Protein 2QVO (pdb70)

Nearest PDB structures (foldseek):
  3ov8-assembly1_A  TM=1.011E+00  e=1.804E-15  Archaeoglobus fulgidus
  3m8f-assembly1_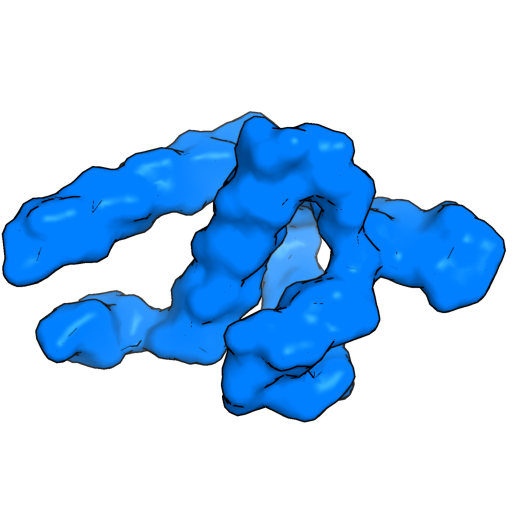A  TM=8.255E-01  e=3.973E-04  Bacillus thuringiensis serovar israelensis
  3s2w-assembly1_A  TM=8.929E-01  e=4.193E-03  Methanosarcina mazei Go1
  5k1y-assembly1_B  TM=7.968E-01  e=2.326E-03  Sulfolobus sp. NOB8H2
  2rdp-assembly1_A-2  TM=7.837E-01  e=1.911E-03  Geobacillus stearothermophilus

InterPro domains:
  IPR036388 Winged helix-like DNA-binding domain sup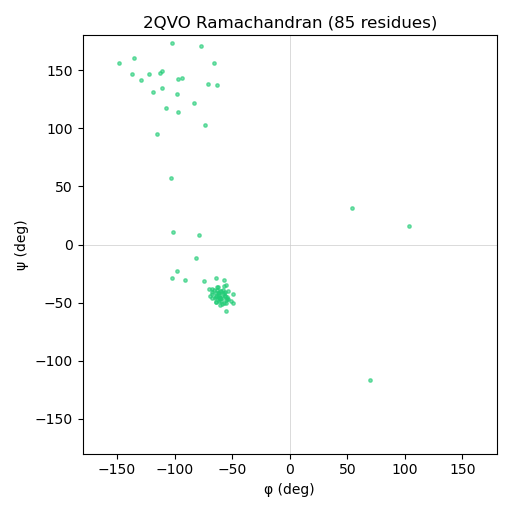erfamily [G3DSA:1.10.10.10] (1-95)
  IPR036390 Winged helix DNA-binding domain superfamily [SSF46785] (12-93)

Sequence (87 aa):
RIKLLFKEKALEILMTIYYESLGGNDVYIQYIASKVNSPHSYVWLIIKKFEEAKMVECELEGRTKIIRLTDKGQKIAQQIKSIIDIM

Foldseek 3Di:
DCVVPDPVQLLLLLLVQQVCVVVPDFAWLVVSCVRGPDDSVVSVVSLVVCVVVQQWDWDDDDPTITIHGDPNSNVVSVVVVVVVVVD

B-factor: mean 24.13, std 7.02, range [12.15, 60.11]

Radius of gyration: 12.37 Å; Cα contacts (8 Å, |Δi|>4): 96; chains: 1; bounding box: 26×35×24 Å

Organism: Archaeoglobus fulgidus (strain ATCC 49558 / DSM 4304 / JCM 9628 / NBRC 100126 / VC-16) (NCBI:txid224325)

CATH classification: 1.10.10.10

Secondary structure (DSSP, 8-state):
-HHHHS-HHHHHHHHHHHHHHHTT--EEHHHHHHHSSS-HHHHHHHHHHHHHTTSEEEEEETTEEEEEE-HHHHHHHHHHHHHHHH-

Structure (mmCIF, N/CA/C/O backbone):
data_2QVO
#
_entry.id   2QVO
#
_cell.length_a   53.033
_cell.length_b   53.033
_cell.length_c   40.968
_cell.angle_alpha   90.00
_cell.angle_beta   90.00
_cell.angle_gamma   90.00
#
_symmetry.space_group_name_H-M   'P 42'
#
loop_
_entity.id
_entity.type
_entity.pdbx_description
1 polymer 'Uncharacterized protein AF_1382'
2 water water
#
loop_
_atom_site.group_PDB
_atom_site.id
_atom_site.type_symbol
_atom_site.label_atom_id
_atom_site.label_alt_id
_atom_site.label_comp_id
_atom_site.label_asym_id
_atom_site.label_entity_id
_atom_site.label_seq_id
_atom_site.pdbx_PDB_ins_code
_atom_site.Cartn_x
_atom_site.Cartn_y
_atom_site.Cartn_z
_atom_site.occupancy
_atom_site.B_iso_or_equiv
_atom_site.auth_seq_id
_atom_site.auth_comp_id
_atom_site.auth_asym_id
_atom_site.auth_atom_id
_atom_site.pdbx_PDB_model_num
ATOM 1 N N . ARG A 1 5 ? -10.965 27.349 13.159 1.00 36.29 5 ARG A N 1
ATOM 2 C CA . ARG A 1 5 ? -10.263 28.219 14.145 1.00 36.17 5 ARG A CA 1
ATOM 3 C C . ARG A 1 5 ? -8.890 27.647 14.466 1.00 35.63 5 ARG A C 1
ATOM 4 O O . ARG A 1 5 ? -7.925 28.393 14.666 1.00 35.93 5 ARG A O 1
ATOM 12 N N . ILE A 1 6 ? -8.811 26.320 14.527 1.00 35.04 6 ILE A N 1
ATOM 13 C CA . ILE A 1 6 ? -7.536 25.622 14.677 1.00 33.95 6 ILE A CA 1
ATOM 14 C C . ILE A 1 6 ? -6.647 25.856 13.449 1.00 32.69 6 ILE A C 1
ATOM 15 O O . ILE A 1 6 ? -5.480 26.230 13.588 1.00 32.87 6 ILE A O 1
ATOM 20 N N . LYS A 1 7 ? -7.211 25.658 12.256 1.00 31.47 7 LYS A N 1
ATOM 21 C CA . LYS A 1 7 ? -6.510 25.936 10.999 1.00 30.01 7 LYS A CA 1
ATOM 22 C C . LYS A 1 7 ? -6.046 27.391 10.924 1.00 28.91 7 LYS A C 1
ATOM 23 O O . LYS A 1 7 ? -5.025 27.685 10.309 1.00 28.59 7 LYS A O 1
ATOM 29 N N . LEU A 1 8 ? -6.795 28.290 11.554 1.00 27.86 8 LEU A N 1
ATOM 30 C CA . LEU A 1 8 ? -6.397 29.691 11.640 1.00 26.75 8 LEU A CA 1
ATOM 31 C C . LEU A 1 8 ? -4.954 29.829 12.118 1.00 26.00 8 LEU A C 1
ATOM 32 O O . LEU A 1 8 ? -4.15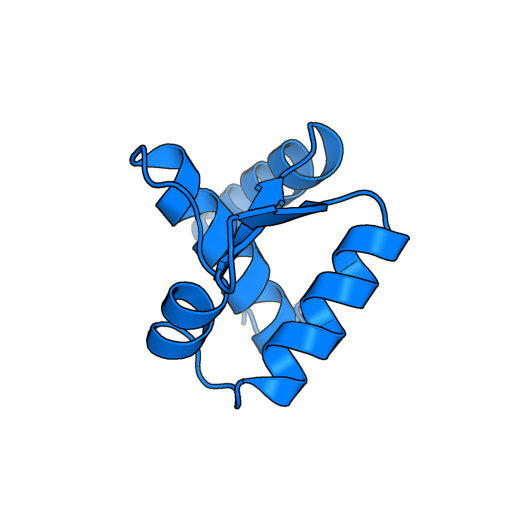1 30.533 11.506 1.00 25.68 8 LEU A O 1
ATOM 37 N N . LEU A 1 9 ? -4.636 29.153 13.217 1.00 24.96 9 LEU A N 1
ATOM 38 C CA . LEU A 1 9 ? -3.331 29.292 13.867 1.00 24.29 9 LEU A CA 1
ATOM 39 C C . LEU A 1 9 ? -2.347 28.163 13.612 1.00 23.97 9 LEU A C 1
ATOM 40 O O . LEU A 1 9 ? -1.138 28.379 13.656 1.00 23.82 9 LEU A O 1
ATOM 45 N N . PHE A 1 10 ? -2.868 26.963 13.373 1.00 23.79 10 PHE A N 1
ATOM 46 C CA . PHE A 1 10 ? -2.025 25.768 13.267 1.00 23.63 10 PHE A CA 1
ATOM 47 C C . PHE A 1 10 ? -1.939 25.174 11.865 1.00 22.58 10 PHE A C 1
ATOM 48 O O . PHE A 1 10 ? -2.868 25.275 11.066 1.00 22.84 10 PHE A O 1
ATOM 56 N N . LYS A 1 11 ? -0.795 24.563 11.590 1.00 22.41 11 LYS A N 1
ATOM 57 C CA . LYS A 1 11 ? -0.648 23.618 10.492 1.00 21.96 11 LYS A CA 1
ATOM 58 C C . LYS A 1 11 ? -1.359 22.322 10.924 1.00 21.79 11 LYS A C 1
ATOM 59 O O . LYS A 1 11 ? -0.831 21.554 11.734 1.00 21.02 11 LYS A O 1
ATOM 65 N N . GLU A 1 12 ? -2.553 22.108 10.382 1.00 22.14 12 GLU A N 1
ATOM 66 C CA . GLU A 1 12 ? -3.471 21.064 10.836 1.00 23.11 12 GLU A CA 1
ATOM 67 C C . GLU A 1 12 ? -2.902 19.646 10.739 1.00 22.76 12 GLU A C 1
ATOM 68 O O . GLU A 1 12 ? -3.108 18.843 11.641 1.00 22.41 12 GLU A O 1
ATOM 74 N N . LYS A 1 13 ? -2.178 19.354 9.660 1.00 22.57 13 LYS A N 1
ATOM 75 C CA . LYS A 1 13 ? -1.608 18.014 9.478 1.00 22.78 13 LYS A CA 1
ATOM 76 C C . LYS A 1 13 ? -0.522 17.708 10.511 1.00 21.74 13 LYS A C 1
ATOM 77 O O . LYS A 1 13 ? -0.538 16.642 11.126 1.00 21.53 13 LYS A O 1
ATOM 83 N N . ALA A 1 14 ? 0.393 18.651 10.732 1.00 20.66 14 ALA A N 1
ATOM 84 C CA . ALA A 1 14 ? 1.452 18.484 11.734 1.00 20.52 14 ALA A CA 1
ATOM 85 C C . ALA A 1 14 ? 0.880 18.420 13.149 1.00 20.24 14 ALA A C 1
ATOM 86 O O . ALA A 1 14 ? 1.347 17.629 13.988 1.00 19.58 14 ALA A O 1
ATOM 88 N N . LEU A 1 15 ? -0.132 19.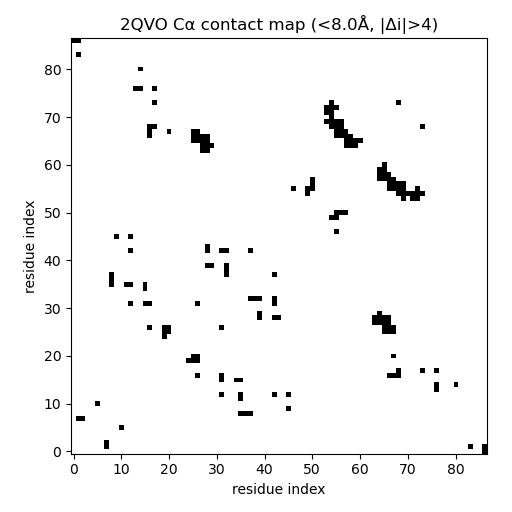249 13.407 1.00 19.52 15 LEU A N 1
ATOM 89 C CA . LEU A 1 15 ? -0.841 19.238 14.693 1.00 19.13 15 LEU A CA 1
ATOM 90 C C . LEU A 1 15 ? -1.461 17.874 15.002 1.00 18.70 15 LEU A C 1
ATOM 91 O O . LEU A 1 15 ? -1.262 17.336 16.100 1.00 17.53 15 LEU A O 1
ATOM 96 N N . GLU A 1 16 ? -2.224 17.345 14.043 1.00 18.31 16 GLU A N 1
ATOM 97 C CA . GLU A 1 16 ? -2.907 16.059 14.197 1.00 18.86 16 GLU A CA 1
ATOM 98 C C . GLU A 1 16 ? -1.907 14.940 14.492 1.00 17.57 16 GLU A C 1
ATOM 99 O O . GLU A 1 16 ? -2.197 14.056 15.298 1.00 17.17 16 GLU A O 1
ATOM 105 N N . ILE A 1 17 ? -0.751 14.975 13.838 1.00 16.01 17 ILE A N 1
ATOM 106 C CA . ILE A 1 17 ? 0.300 13.979 14.083 1.00 15.51 17 ILE A CA 1
ATOM 107 C C . ILE A 1 17 ? 0.827 14.082 15.522 1.00 15.53 17 ILE A C 1
ATOM 108 O O . ILE A 1 17 ? 0.905 13.083 16.262 1.00 14.25 17 ILE A O 1
ATOM 113 N N . LEU A 1 18 ? 1.156 15.305 15.930 1.00 14.63 18 LEU A N 1
ATOM 114 C CA . LEU A 1 18 ? 1.656 15.533 17.272 1.00 14.31 18 LEU A CA 1
ATOM 115 C C . LEU A 1 18 ? 0.684 15.089 18.359 1.00 14.03 18 LEU A C 1
ATOM 116 O O . LEU A 1 18 ? 1.105 14.451 19.332 1.00 14.84 18 LEU A O 1
ATOM 121 N N . MET A 1 19 ? -0.592 15.443 18.208 1.00 13.24 19 MET A N 1
ATOM 122 C CA . MET A 1 19 ? -1.586 15.180 19.243 1.00 14.24 19 MET A CA 1
ATOM 123 C C . MET A 1 19 ? -1.920 13.694 19.236 1.00 13.86 19 MET A C 1
ATOM 124 O O . MET A 1 19 ? -2.186 13.132 20.284 1.00 13.22 19 MET A O 1
ATOM 129 N N . THR A 1 20 ? -1.855 13.066 18.060 1.00 14.07 20 THR A N 1
ATOM 130 C CA . THR A 1 20 ? -2.020 11.594 17.981 1.00 13.80 20 THR A CA 1
ATOM 131 C C . THR A 1 20 ? -0.966 10.843 18.785 1.00 13.86 20 THR A C 1
ATOM 132 O O . THR A 1 20 ? -1.290 9.904 19.525 1.00 14.14 20 THR A O 1
ATOM 136 N N . ILE A 1 21 ? 0.297 11.239 18.643 1.00 13.19 21 ILE A N 1
ATOM 137 C CA . ILE A 1 21 ? 1.384 10.646 19.424 1.00 13.26 21 ILE A CA 1
ATOM 138 C C . ILE A 1 21 ? 1.134 10.876 20.912 1.00 14.21 21 ILE A C 1
ATOM 139 O O . ILE A 1 21 ? 1.285 9.968 21.722 1.00 13.93 21 ILE A O 1
ATOM 144 N N . TYR A 1 22 ? 0.764 12.106 21.256 1.00 14.21 22 TYR A N 1
ATOM 145 C CA . TYR A 1 22 ? 0.492 12.488 22.636 1.00 15.35 22 TYR A CA 1
ATOM 146 C C . TYR A 1 22 ? -0.577 11.585 23.281 1.00 15.08 22 TYR A C 1
ATOM 147 O O . TYR A 1 22 ? -0.316 10.943 24.317 1.00 15.58 22 TYR A O 1
ATOM 156 N N . TYR A 1 23 ? -1.754 11.520 22.666 1.00 15.01 23 TYR A N 1
ATOM 157 C CA . TYR A 1 23 ? -2.867 10.752 23.228 1.00 14.96 23 TYR A CA 1
ATOM 158 C C . TYR A 1 23 ? -2.606 9.252 23.220 1.00 14.13 23 TYR A C 1
ATOM 159 O O . TYR A 1 23 ? -2.949 8.561 24.169 1.00 12.89 23 TYR A O 1
ATOM 168 N N . GLU A 1 24 ? -1.979 8.761 22.157 1.00 13.58 24 GLU A N 1
ATOM 169 C CA . GLU A 1 24 ? -1.651 7.329 22.087 1.00 14.56 24 GLU A CA 1
ATOM 170 C C . GLU A 1 24 ? -0.653 6.926 23.198 1.00 14.87 24 GLU A C 1
ATOM 171 O O . GLU A 1 24 ? -0.845 5.912 23.879 1.00 14.67 24 GLU A O 1
ATOM 177 N N . SER A 1 25 ? 0.391 7.728 23.401 1.00 15.54 25 SER A N 1
ATOM 178 C CA . SER A 1 25 ? 1.383 7.438 24.447 1.00 17.49 25 SER A CA 1
ATOM 179 C C . SER A 1 25 ? 0.778 7.572 25.850 1.00 18.11 25 SER A C 1
ATOM 180 O O . SER A 1 25 ? 1.017 6.723 26.719 1.00 17.82 25 SER A O 1
ATOM 183 N N . LEU A 1 26 ? -0.024 8.620 26.044 1.00 18.24 26 LEU A N 1
ATOM 184 C CA . LEU A 1 26 ? -0.728 8.878 27.298 1.00 19.79 26 LEU A CA 1
ATOM 185 C C . LEU A 1 26 ? -1.598 7.685 27.728 1.00 19.29 26 LEU A C 1
ATOM 186 O O . LEU A 1 26 ? -1.744 7.414 28.919 1.00 19.26 26 LEU A O 1
ATOM 191 N N . GLY A 1 27 ? -2.183 6.990 26.758 1.00 18.69 27 GLY A N 1
ATOM 192 C CA . GLY A 1 27 ? -3.074 5.861 27.052 1.00 19.42 27 GLY A CA 1
ATOM 193 C C . GLY A 1 27 ? -2.312 4.583 27.343 1.00 19.30 27 GLY A C 1
ATOM 194 O O . GLY A 1 27 ? -2.898 3.587 27.799 1.00 19.11 27 GLY A O 1
ATOM 195 N N . GLY A 1 28 ? -1.007 4.610 27.064 1.00 19.45 28 GLY A N 1
ATOM 196 C CA . GLY A 1 28 ? -0.099 3.494 27.345 1.00 19.95 28 GLY A CA 1
ATOM 197 C C . GLY A 1 28 ? 0.327 2.650 26.163 1.00 19.40 28 GLY A C 1
ATOM 198 O O . GLY A 1 28 ? 0.836 1.542 26.337 1.00 20.37 28 GLY A O 1
ATOM 199 N N . ASN A 1 29 ? 0.128 3.152 24.948 1.00 18.90 29 ASN A N 1
ATOM 200 C CA . ASN A 1 29 ? 0.564 2.434 23.770 1.00 17.49 29 ASN A CA 1
ATOM 201 C C . ASN A 1 29 ? 1.947 2.863 23.330 1.00 17.99 29 ASN A C 1
ATOM 202 O O . ASN A 1 29 ? 2.279 4.061 23.414 1.00 17.76 29 ASN A O 1
ATOM 207 N N . ASP A 1 30 ? 2.744 1.903 22.842 1.00 16.98 30 ASP A N 1
ATOM 208 C CA . ASP A 1 30 ? 3.892 2.235 21.993 1.00 16.87 30 ASP A CA 1
ATOM 209 C C . ASP A 1 30 ? 3.264 2.871 20.755 1.00 16.34 30 ASP A C 1
ATOM 210 O O . ASP A 1 30 ? 2.215 2.419 20.285 1.00 15.27 30 ASP A O 1
ATOM 215 N N . VAL A 1 31 ? 3.853 3.960 20.267 1.00 15.97 31 VAL A N 1
ATOM 216 C CA . VAL A 1 31 ? 3.276 4.652 19.132 1.00 15.69 31 VAL A CA 1
ATOM 217 C C . VAL A 1 31 ? 3.968 4.203 17.855 1.00 16.31 31 VAL A C 1
ATOM 218 O O . VAL A 1 31 ? 5.142 4.452 17.657 1.00 15.61 31 VAL A O 1
ATOM 222 N N . TYR A 1 32 ? 3.222 3.534 16.986 1.00 17.85 32 TYR A N 1
ATOM 223 C CA . TYR A 1 32 ? 3.779 3.086 15.710 1.00 18.94 32 TYR A CA 1
ATOM 224 C C . TYR A 1 32 ? 3.432 4.050 14.608 1.00 18.82 32 TYR A C 1
ATOM 225 O O . TYR A 1 32 ? 2.319 4.553 14.549 1.00 18.97 32 TYR A O 1
ATOM 234 N N . ILE A 1 33 ? 4.371 4.269 13.691 1.00 20.37 33 ILE A N 1
ATOM 235 C CA . ILE A 1 33 ? 4.129 5.189 12.585 1.00 21.33 33 ILE A CA 1
ATOM 236 C C . ILE A 1 33 ? 2.897 4.788 11.780 1.00 21.96 33 ILE A C 1
ATOM 237 O O . ILE A 1 33 ? 2.158 5.650 11.332 1.00 21.86 33 ILE A O 1
ATOM 242 N N . GLN A 1 34 ? 2.678 3.475 11.647 1.00 22.50 34 GLN A N 1
ATOM 243 C CA . GLN A 1 34 ? 1.528 2.904 10.937 1.00 23.43 34 GLN A CA 1
ATOM 244 C C . GLN A 1 34 ? 0.202 3.311 11.592 1.00 22.97 34 GLN A C 1
ATOM 245 O O . GLN A 1 34 ? -0.759 3.642 10.904 1.00 23.63 34 GLN A O 1
ATOM 251 N N . TYR A 1 35 ? 0.170 3.290 12.921 1.00 22.02 35 TYR A N 1
ATOM 252 C CA . TYR A 1 35 ? -1.004 3.720 13.672 1.00 21.38 35 TYR A CA 1
ATOM 253 C C . TYR A 1 35 ? -1.307 5.21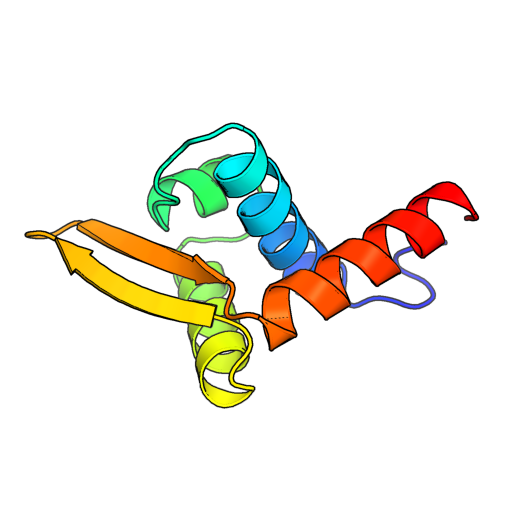5 13.488 1.00 20.36 35 TYR A C 1
ATOM 254 O O . TYR A 1 3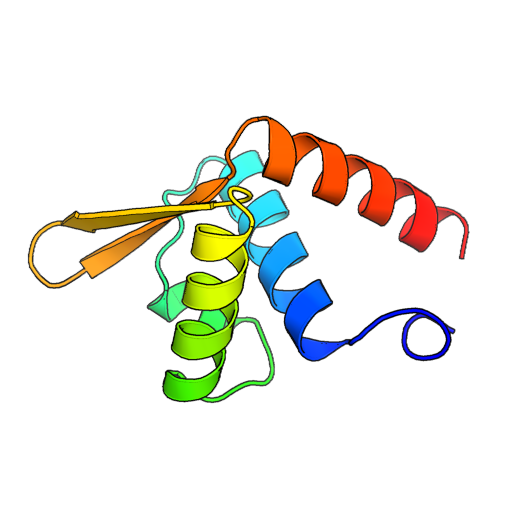5 ? -2.468 5.597 13.277 1.00 20.17 35 TYR A O 1
ATOM 263 N N . ILE A 1 36 ? -0.280 6.060 13.584 1.00 19.46 36 ILE A N 1
ATOM 264 C CA . ILE A 1 36 ? -0.464 7.500 13.361 1.00 18.59 36 ILE A CA 1
ATOM 265 C C . ILE A 1 36 ? -1.116 7.728 12.009 1.00 19.23 36 ILE A C 1
ATOM 266 O O . ILE A 1 36 ? -2.087 8.477 11.894 1.00 17.85 36 ILE A O 1
ATOM 271 N N . ALA A 1 37 ? -0.579 7.047 10.995 1.00 19.99 37 ALA A N 1
ATOM 272 C CA . ALA A 1 37 ? -1.130 7.077 9.642 1.00 21.80 37 ALA A CA 1
ATOM 273 C C . ALA A 1 37 ? -2.601 6.663 9.595 1.00 22.47 37 ALA A C 1
ATOM 274 O O . ALA A 1 37 ? -3.368 7.288 8.883 1.00 24.34 37 ALA A O 1
ATOM 276 N N . SER A 1 38 ? -2.993 5.631 10.350 1.00 24.75 38 SER A N 1
ATOM 277 C CA . SER A 1 38 ? -4.409 5.175 10.371 1.00 25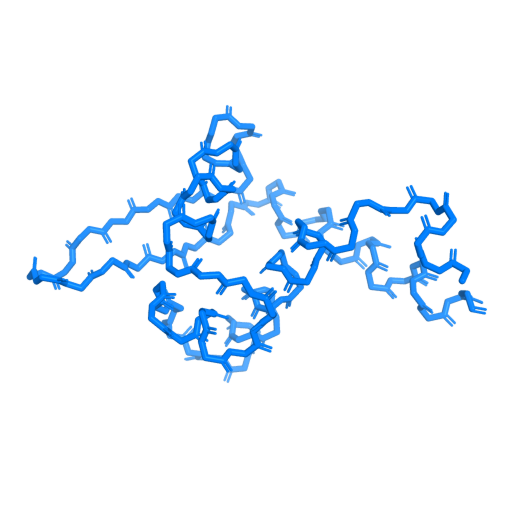.49 38 SER A CA 1
ATOM 278 C C . SER A 1 38 ? -5.354 6.239 10.943 1.00 25.90 38 SER A C 1
ATOM 279 O O . SER A 1 38 ? -6.534 6.298 10.568 1.00 26.96 38 SER A O 1
ATOM 282 N N . LYS A 1 39 ? -4.818 7.077 11.830 1.00 24.69 39 LYS A N 1
ATOM 283 C CA . LYS A 1 39 ? -5.595 8.077 12.572 1.00 24.46 39 LYS A CA 1
ATOM 284 C C . LYS A 1 39 ? -5.691 9.451 11.913 1.00 24.53 39 LYS A C 1
ATOM 285 O O . LYS A 1 39 ? -6.660 10.179 12.121 1.00 24.90 39 LYS A O 1
ATOM 291 N N . VAL A 1 40 ? -4.671 9.833 11.156 1.00 24.28 40 VAL A N 1
ATOM 292 C CA . VAL A 1 40 ? -4.641 11.176 10.568 1.00 24.75 40 VAL A CA 1
ATOM 293 C C . VAL A 1 40 ? -5.022 11.121 9.080 1.00 24.88 40 VAL A C 1
ATOM 294 O O . VAL A 1 40 ? -5.204 10.044 8.519 1.00 24.98 40 VAL A O 1
ATOM 298 N N . ASN A 1 41 ? -5.163 12.279 8.457 1.00 25.28 41 ASN A N 1
ATOM 299 C CA . ASN A 1 41 ? -5.477 12.326 7.028 1.00 26.11 41 ASN A CA 1
ATOM 300 C C . ASN A 1 41 ? -4.254 12.673 6.178 1.00 26.12 41 ASN A C 1
ATOM 301 O O . ASN A 1 41 ? -4.264 13.655 5.424 1.00 27.01 41 ASN A O 1
ATOM 306 N N . SER A 1 42 ? -3.206 11.855 6.319 1.00 25.22 42 SER A N 1
ATOM 307 C CA . SER A 1 42 ? -1.979 11.984 5.554 1.00 24.52 42 SER A CA 1
ATOM 308 C C . SER A 1 42 ? -1.501 10.608 5.082 1.00 22.96 42 SER A C 1
ATOM 309 O O . SER A 1 42 ? -1.666 9.609 5.789 1.00 22.98 42 SER A O 1
ATOM 312 N N . PRO A 1 43 ? -0.885 10.560 3.893 1.00 21.63 43 PRO A N 1
ATOM 313 C CA . PRO A 1 43 ? -0.239 9.330 3.425 1.00 20.46 43 PRO A CA 1
ATOM 314 C C . PRO A 1 43 ? 0.960 8.983 4.308 1.00 19.30 43 PRO A C 1
ATOM 315 O O . PRO A 1 43 ? 1.522 9.858 4.948 1.00 18.02 43 PRO A O 1
ATOM 319 N N . HIS A 1 44 ? 1.344 7.712 4.340 1.00 18.70 44 HIS A N 1
ATOM 320 C CA . HIS A 1 44 ? 2.496 7.274 5.141 1.00 18.79 44 HIS A CA 1
ATOM 321 C C . HIS A 1 44 ? 3.743 8.129 4.924 1.00 18.12 44 HIS A C 1
ATOM 322 O O . HIS A 1 44 ? 4.419 8.474 5.884 1.00 17.19 44 HIS A O 1
ATOM 329 N N . SER A 1 45 ? 4.038 8.477 3.672 1.00 18.20 45 SER A N 1
ATOM 330 C CA . SER A 1 45 ? 5.250 9.262 3.360 1.00 18.79 45 SER A CA 1
ATOM 331 C C . SER A 1 45 ? 5.240 10.657 3.981 1.00 18.87 45 SER A C 1
ATOM 332 O O . SER A 1 45 ? 6.295 11.169 4.385 1.00 18.40 45 SER A O 1
ATOM 335 N N . TYR A 1 46 ? 4.063 11.279 4.034 1.00 18.56 46 TYR A N 1
ATOM 336 C CA . TYR A 1 46 ? 3.940 12.584 4.677 1.00 19.48 46 TYR A CA 1
ATOM 337 C C . TYR A 1 46 ? 4.112 12.508 6.195 1.00 18.74 46 TYR A C 1
ATOM 338 O O . TYR A 1 46 ? 4.795 13.339 6.787 1.00 18.89 46 TYR A O 1
ATOM 347 N N . VAL A 1 47 ? 3.481 11.516 6.820 1.00 17.95 47 VAL A N 1
ATOM 348 C CA . VAL A 1 47 ? 3.694 11.256 8.241 1.00 17.34 47 VAL A CA 1
ATOM 349 C C . VAL A 1 47 ? 5.195 11.086 8.542 1.00 17.83 47 VAL A C 1
ATOM 350 O O . VAL A 1 47 ? 5.736 11.695 9.483 1.00 17.74 47 VAL A O 1
ATOM 354 N N . TRP A 1 48 ? 5.865 10.282 7.726 1.00 18.25 48 TRP A N 1
ATOM 355 C CA . TRP A 1 48 ? 7.302 10.062 7.853 1.00 19.46 48 TRP A CA 1
ATOM 356 C C . TRP A 1 48 ? 8.063 11.390 7.816 1.00 18.85 48 TRP A C 1
ATOM 357 O O . TRP A 1 48 ? 8.893 11.651 8.694 1.00 18.86 48 TRP A O 1
ATOM 368 N N . LEU A 1 49 ? 7.740 12.241 6.839 1.00 18.83 49 LEU A N 1
ATOM 369 C CA . LEU A 1 49 ? 8.412 13.554 6.677 1.00 19.20 49 LEU A CA 1
ATOM 370 C C . LEU A 1 49 ? 8.230 14.448 7.911 1.00 18.49 49 LEU A C 1
ATOM 371 O O . LEU A 1 49 ? 9.188 15.064 8.400 1.00 18.13 49 LEU A O 1
ATOM 376 N N . ILE A 1 50 ? 6.999 14.522 8.407 1.00 17.53 50 ILE A N 1
ATOM 377 C CA . ILE A 1 50 ? 6.698 15.331 9.594 1.00 18.34 50 ILE A CA 1
ATOM 378 C C . ILE A 1 50 ? 7.406 14.823 10.849 1.00 17.94 50 ILE A C 1
ATOM 379 O O . ILE A 1 50 ? 7.958 15.615 11.627 1.00 17.44 50 ILE A O 1
ATOM 384 N N . ILE A 1 51 ? 7.379 13.508 11.051 1.00 18.03 51 ILE A N 1
ATOM 385 C CA . ILE A 1 51 ? 8.117 12.873 12.148 1.00 18.82 51 ILE A CA 1
ATOM 386 C C . ILE A 1 51 ? 9.602 13.248 12.095 1.00 19.09 51 ILE A C 1
ATOM 387 O O . ILE A 1 51 ? 10.199 13.586 13.121 1.00 19.70 51 ILE A O 1
ATOM 392 N N . LYS A 1 52 ? 10.195 13.202 10.905 1.00 19.81 52 LYS A N 1
ATOM 393 C CA . LYS A 1 52 ? 11.606 13.583 10.753 1.00 20.59 52 LYS A CA 1
ATOM 394 C C . LYS A 1 52 ? 11.828 15.055 11.132 1.00 20.63 52 LYS A C 1
ATOM 395 O O . LYS A 1 52 ? 12.846 15.402 11.734 1.00 20.75 52 LYS A O 1
ATOM 401 N N . LYS A 1 53 ? 10.864 15.910 10.808 1.00 20.42 53 LYS A N 1
ATOM 402 C CA . LYS A 1 53 ? 10.951 17.321 11.197 1.00 20.95 53 LYS A CA 1
ATOM 403 C C . LYS A 1 53 ? 10.839 17.475 12.719 1.00 21.25 53 LYS A C 1
ATOM 404 O O . LYS A 1 53 ? 11.573 18.273 13.324 1.00 20.63 53 LYS A O 1
ATOM 410 N N . PHE A 1 54 ? 9.938 16.705 13.331 1.00 21.19 54 PHE A N 1
ATOM 411 C CA . PHE A 1 54 ? 9.794 16.698 14.793 1.00 22.01 54 PHE A CA 1
ATOM 412 C C . PHE A 1 54 ? 11.072 16.219 15.467 1.00 22.66 54 PHE A C 1
ATOM 413 O O . PHE A 1 54 ? 11.478 16.763 16.503 1.00 22.63 54 PHE A O 1
ATOM 421 N N . GLU A 1 55 ? 11.676 15.182 14.887 1.00 23.50 55 GLU A N 1
ATOM 422 C CA . GLU A 1 55 ? 12.941 14.620 15.359 1.00 25.41 55 GLU A CA 1
ATOM 423 C C . GLU A 1 55 ? 14.051 15.693 15.280 1.00 25.55 55 GLU A C 1
ATOM 424 O O . GLU A 1 55 ? 14.812 15.878 16.236 1.00 25.46 55 GLU A O 1
ATOM 430 N N . GLU A 1 56 ? 14.109 16.412 14.156 1.00 26.05 56 GLU A N 1
ATOM 431 C CA . GLU A 1 56 ? 15.044 17.537 13.964 1.00 26.71 56 GLU A CA 1
ATOM 432 C C . GLU A 1 56 ? 14.865 18.610 15.034 1.00 26.74 56 GLU A C 1
ATOM 433 O O . GLU A 1 56 ? 15.850 19.145 15.556 1.00 26.91 56 GLU A O 1
ATOM 439 N N . ALA A 1 57 ? 13.603 18.906 15.359 1.00 26.32 57 ALA A N 1
ATOM 440 C CA . ALA A 1 57 ? 13.224 19.879 16.386 1.00 25.86 57 ALA A CA 1
ATOM 441 C C . ALA A 1 57 ? 13.340 19.342 17.819 1.00 25.63 57 ALA A C 1
ATOM 442 O O . ALA A 1 57 ? 12.929 20.010 18.785 1.00 25.60 57 ALA A O 1
ATOM 444 N N . LYS A 1 58 ? 13.912 18.175 17.933 1.00 25.20 58 LYS A N 1
ATOM 445 C CA . LYS A 1 58 ? 14.045 17.479 19.185 1.00 24.94 58 LYS A CA 1
ATOM 446 C C . LYS A 1 58 ? 12.756 17.245 20.005 1.00 24.11 58 LYS A C 1
ATOM 447 O O . LYS A 1 58 ? 12.796 17.188 21.189 1.00 24.12 58 LYS A O 1
ATOM 453 N N . MET A 1 59 ? 11.625 17.094 19.332 1.00 23.61 59 MET A N 1
ATOM 454 C CA . MET A 1 59 ? 10.311 16.905 19.965 1.00 23.81 59 MET A CA 1
ATOM 455 C C . MET A 1 59 ? 9.901 15.425 20.034 1.00 22.94 59 MET A C 1
ATOM 456 O O . MET A 1 59 ? 9.063 15.040 20.852 1.00 22.36 59 MET A O 1
ATOM 461 N N . VAL A 1 60 ? 10.476 14.618 19.154 1.00 22.76 60 VAL A N 1
ATOM 462 C CA . VAL A 1 60 ? 10.261 13.175 19.187 1.00 22.50 60 VAL A CA 1
ATOM 463 C C . VAL A 1 60 ? 11.581 12.460 18.999 1.00 23.17 60 VAL A C 1
ATOM 464 O O . VAL A 1 60 ? 12.546 13.044 18.501 1.00 21.88 60 VAL A O 1
ATOM 468 N N . GLU A 1 61 ? 11.611 11.192 19.401 1.00 24.40 61 GLU A N 1
ATOM 469 C CA . GLU A 1 61 ? 12.676 10.284 19.036 1.00 26.93 61 GLU A CA 1
ATOM 470 C C . GLU A 1 61 ? 12.061 9.077 18.324 1.00 27.54 61 GLU A C 1
ATOM 471 O O . GLU A 1 61 ? 10.927 8.684 18.620 1.00 27.35 61 GLU A O 1
ATOM 477 N N . CYS A 1 62 ? 12.805 8.533 17.365 1.00 28.88 62 CYS A N 1
ATOM 478 C CA . CYS A 1 62 ? 12.402 7.342 16.620 1.00 30.69 62 CYS A CA 1
ATOM 479 C C . CYS A 1 62 ? 13.303 6.181 16.946 1.00 31.07 62 CYS A C 1
ATOM 480 O O . CYS A 1 62 ? 14.499 6.358 17.196 1.00 31.22 62 CYS A O 1
ATOM 483 N N . GLU A 1 63 ? 12.744 4.979 16.922 1.00 31.26 63 GLU A N 1
ATOM 484 C CA . GLU A 1 63 ? 13.589 3.808 16.841 1.00 31.87 63 GLU A CA 1
ATOM 485 C C . GLU A 1 63 ? 12.900 2.685 16.083 1.00 31.60 63 GLU A C 1
ATOM 486 O O . GLU A 1 63 ? 11.677 2.655 15.970 1.00 31.54 63 GLU A O 1
ATOM 492 N N . LEU A 1 64 ? 13.704 1.792 15.525 1.00 32.14 64 LEU A N 1
ATOM 493 C CA . LEU A 1 64 ? 13.172 0.651 14.800 1.00 32.30 64 LEU A CA 1
ATOM 494 C C . LEU A 1 64 ? 13.172 -0.561 15.706 1.00 32.09 64 LEU A C 1
ATOM 495 O O . LEU A 1 64 ? 14.170 -0.854 16.369 1.00 32.17 64 LEU A O 1
ATOM 500 N N . GLU A 1 65 ? 12.023 -1.222 15.763 1.00 31.52 65 GLU A N 1
ATOM 501 C CA . GLU A 1 65 ? 11.883 -2.506 16.415 1.00 31.66 65 GLU A CA 1
ATOM 502 C C . GLU A 1 65 ? 11.538 -3.491 15.301 1.00 30.71 65 GLU A C 1
ATOM 503 O O . GLU A 1 65 ? 10.378 -3.617 14.894 1.00 30.06 65 GLU A O 1
ATOM 509 N N . GLY A 1 66 ? 12.562 -4.161 14.782 1.00 29.92 66 GLY A N 1
ATOM 510 C CA . GLY A 1 66 ? 12.393 -5.022 13.607 1.00 29.17 66 GLY A CA 1
ATOM 511 C C . GLY A 1 66 ? 12.126 -4.182 12.372 1.00 28.35 66 GLY A C 1
ATOM 512 O O . GLY A 1 66 ? 12.964 -3.372 11.972 1.00 29.28 66 GLY A O 1
ATOM 513 N N . ARG A 1 67 ? 10.947 -4.348 11.783 1.00 27.41 67 ARG A N 1
ATOM 514 C CA . ARG A 1 67 ? 10.520 -3.510 10.667 1.00 26.73 67 ARG A CA 1
ATOM 515 C C . ARG A 1 67 ? 9.539 -2.426 11.131 1.00 26.09 67 ARG A C 1
ATOM 516 O O . ARG A 1 67 ? 8.913 -1.762 10.312 1.00 26.46 67 ARG A O 1
ATOM 524 N N . THR A 1 68 ? 9.404 -2.259 12.448 1.00 24.90 68 THR A N 1
ATOM 525 C CA . THR A 1 68 ? 8.370 -1.383 13.026 1.00 23.96 68 THR A CA 1
ATOM 526 C C . THR A 1 68 ? 8.958 -0.085 13.598 1.00 23.21 68 THR A C 1
ATOM 527 O O . THR A 1 68 ? 9.743 -0.126 14.551 1.00 23.17 68 THR A O 1
ATOM 531 N N . LYS A 1 69 ? 8.561 1.054 13.035 1.00 22.15 69 LYS A N 1
ATOM 532 C CA . LYS A 1 69 ? 9.056 2.352 13.516 1.00 21.75 69 LYS A CA 1
ATOM 533 C C . LYS A 1 69 ? 8.236 2.805 14.719 1.00 19.62 69 LYS A C 1
ATOM 534 O O . LYS A 1 69 ? 7.016 2.938 14.630 1.00 19.04 69 LYS A O 1
ATOM 540 N N . ILE A 1 70 ? 8.918 3.026 15.841 1.00 18.34 70 ILE A N 1
ATOM 541 C CA . ILE A 1 70 ? 8.267 3.480 17.066 1.00 17.47 70 ILE A CA 1
ATOM 542 C C . ILE A 1 70 ? 8.687 4.923 17.367 1.00 17.94 70 ILE A C 1
ATOM 543 O O . ILE A 1 70 ? 9.859 5.275 17.273 1.00 17.13 70 ILE A O 1
ATOM 548 N N . ILE A 1 71 ? 7.706 5.742 17.719 1.00 17.64 71 ILE A N 1
ATOM 549 C CA . ILE A 1 71 ? 7.934 7.172 17.933 1.00 18.34 71 ILE A CA 1
ATOM 550 C C . ILE A 1 71 ? 7.582 7.515 19.377 1.00 19.31 71 ILE A C 1
ATOM 551 O O . ILE A 1 71 ? 6.522 7.134 19.856 1.00 18.97 71 ILE A O 1
ATOM 556 N N . ARG A 1 72 ? 8.468 8.227 20.067 1.00 20.39 72 ARG A N 1
ATOM 557 C CA . ARG A 1 72 ? 8.176 8.678 21.432 1.00 22.01 72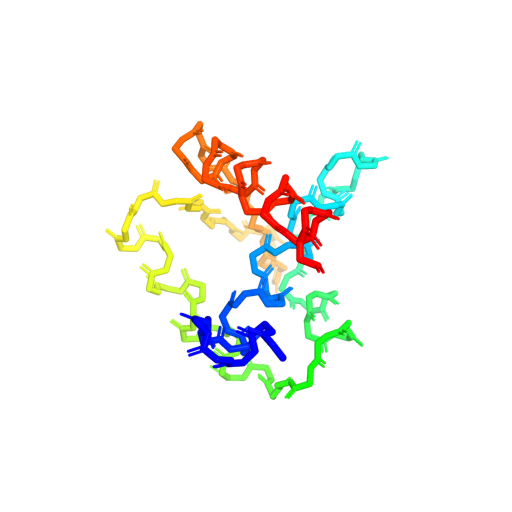 ARG A CA 1
ATOM 558 C C . ARG A 1 72 ? 8.448 10.173 21.559 1.00 21.49 72 ARG A C 1
ATOM 559 O O . ARG A 1 72 ? 9.410 10.668 20.976 1.00 21.48 72 ARG A O 1
ATOM 567 N N . LEU A 1 73 ? 7.599 10.875 22.307 1.00 21.11 73 LEU A N 1
ATOM 568 C CA . LEU A 1 73 ? 7.821 12.303 22.593 1.00 21.25 73 LEU A CA 1
ATOM 569 C C . LEU A 1 73 ? 8.979 12.479 23.547 1.00 21.22 73 LEU A C 1
ATOM 570 O O . LEU A 1 73 ? 9.109 11.728 24.519 1.00 21.86 73 LEU A O 1
ATOM 575 N N . THR A 1 74 ? 9.821 13.470 23.267 1.00 21.35 74 THR A N 1
ATOM 576 C CA . THR A 1 74 ? 10.832 13.902 24.219 1.00 20.82 74 THR A CA 1
ATOM 577 C C . THR A 1 74 ? 10.112 14.736 25.275 1.00 21.28 74 THR A C 1
ATOM 578 O O . THR A 1 74 ? 8.932 15.045 25.119 1.00 19.45 74 THR A O 1
ATOM 582 N N . ASP A 1 75 ? 10.803 15.080 26.363 1.00 21.65 75 ASP A N 1
ATOM 583 C CA . ASP A 1 75 ? 10.200 15.970 27.361 1.00 22.87 75 ASP A CA 1
ATOM 584 C C . ASP A 1 75 ? 9.703 17.262 26.704 1.00 21.77 75 ASP A C 1
ATOM 585 O O . ASP A 1 75 ? 8.615 17.732 27.014 1.00 22.13 75 ASP A O 1
ATOM 590 N N . LYS A 1 76 ? 10.493 17.780 25.767 1.00 21.74 76 LYS A N 1
ATOM 591 C CA . LYS A 1 76 ? 10.169 18.979 24.986 1.00 21.02 76 LYS A CA 1
ATOM 592 C C . LYS A 1 76 ? 8.884 18.770 24.186 1.00 20.31 76 LYS A C 1
ATOM 593 O O . LYS A 1 76 ? 7.960 19.572 24.274 1.00 19.66 76 LYS A O 1
ATOM 599 N N . GLY A 1 77 ? 8.823 17.682 23.419 1.00 19.20 77 GLY A N 1
ATOM 600 C CA . GLY A 1 77 ? 7.618 17.355 22.663 1.00 17.95 77 GLY A CA 1
ATOM 601 C C . GLY A 1 77 ? 6.397 17.245 23.545 1.00 17.88 77 GLY A C 1
ATOM 602 O O . GLY A 1 77 ? 5.341 17.752 23.193 1.00 17.08 77 GLY A O 1
ATOM 603 N N . GLN A 1 78 ? 6.530 16.575 24.696 1.00 18.13 78 GLN A N 1
ATOM 604 C CA . GLN A 1 78 ? 5.396 16.399 25.603 1.00 18.39 78 GLN A CA 1
ATOM 605 C C . GLN A 1 78 ? 4.853 17.732 26.115 1.00 17.76 78 GLN A C 1
ATOM 606 O O . GLN A 1 78 ? 3.638 17.946 26.133 1.00 17.82 78 GLN A O 1
ATOM 612 N N . LYS A 1 79 ? 5.753 18.603 26.554 1.00 17.84 79 LYS A N 1
ATOM 613 C CA . LYS A 1 79 ? 5.373 19.928 27.065 1.00 18.52 79 LYS A CA 1
ATOM 614 C C . LYS A 1 79 ? 4.576 20.712 26.012 1.00 18.21 79 LYS A C 1
ATOM 615 O O . LYS A 1 79 ? 3.487 21.213 26.282 1.00 18.56 79 LYS A O 1
ATOM 621 N N . ILE A 1 80 ? 5.122 20.778 24.804 1.00 17.85 80 ILE A N 1
ATOM 622 C CA . ILE A 1 80 ? 4.442 21.429 23.674 1.00 17.22 80 ILE A CA 1
ATOM 623 C C . ILE A 1 80 ? 3.042 20.847 23.433 1.00 17.02 80 ILE A C 1
ATOM 624 O O . ILE A 1 80 ? 2.062 21.583 23.362 1.00 16.29 80 ILE A O 1
ATOM 629 N N . ALA A 1 81 ? 2.934 19.520 23.339 1.00 17.15 81 ALA A N 1
ATOM 630 C CA . ALA A 1 81 ? 1.617 18.901 23.133 1.00 17.47 81 ALA A CA 1
ATOM 631 C C . ALA A 1 81 ? 0.616 19.253 24.221 1.00 17.71 81 ALA A C 1
ATOM 632 O O . ALA A 1 81 ? -0.545 19.503 23.941 1.00 17.33 81 ALA A O 1
ATOM 634 N N . GLN A 1 82 ? 1.062 19.242 25.470 1.00 18.99 82 GLN A N 1
ATOM 635 C CA . GLN A 1 82 ? 0.197 19.568 26.590 1.00 20.06 82 GLN A CA 1
ATOM 636 C C . GLN A 1 82 ? -0.358 20.996 26.504 1.00 20.00 82 GLN A C 1
ATOM 637 O O . GLN A 1 82 ? -1.542 21.231 26.787 1.00 19.53 82 GLN A O 1
ATOM 643 N N . GLN A 1 83 ? 0.495 21.923 26.077 1.00 20.41 83 GLN A N 1
ATOM 644 C CA . GLN A 1 83 ? 0.115 23.330 25.915 1.00 20.37 83 GLN A CA 1
ATOM 645 C C . GLN A 1 83 ? -0.845 23.515 24.737 1.00 19.87 83 GLN A C 1
ATOM 646 O O . GLN A 1 83 ? -1.800 24.281 24.825 1.00 19.39 83 GLN A O 1
ATOM 652 N N . ILE A 1 84 ? -0.619 22.780 23.650 1.00 19.26 84 ILE A N 1
ATOM 653 C CA . ILE A 1 84 ? -1.541 22.807 22.517 1.00 19.48 84 ILE A CA 1
ATOM 654 C C . ILE A 1 84 ? -2.928 22.260 22.909 1.00 20.09 84 ILE A C 1
ATOM 655 O O . ILE A 1 84 ? -3.965 22.811 22.524 1.00 19.59 84 ILE A O 1
ATOM 660 N N . LYS A 1 85 ? -2.937 21.178 23.687 1.00 20.98 85 LYS A N 1
ATOM 661 C CA . LYS A 1 85 ? -4.176 20.639 24.242 1.00 22.33 85 LYS A CA 1
ATOM 662 C C . LYS A 1 85 ? -4.989 21.739 24.942 1.00 22.25 85 LYS A C 1
ATOM 663 O O . LYS A 1 85 ? -6.190 21.880 24.700 1.00 21.87 85 LYS A O 1
ATOM 669 N N . SER A 1 86 ? -4.339 22.521 25.796 1.00 22.69 86 SER A N 1
ATOM 670 C CA . SER A 1 86 ? -5.046 23.622 26.465 1.00 23.81 86 SER A CA 1
ATOM 671 C C . SER A 1 86 ? -5.559 24.670 25.476 1.00 23.34 86 SER A C 1
ATOM 672 O O . SER A 1 86 ? -6.671 25.167 25.635 1.00 23.55 86 SER A O 1
ATOM 675 N N . ILE A 1 87 ? -4.770 24.984 24.448 1.00 23.26 87 ILE A N 1
ATOM 676 C CA . ILE A 1 87 ? -5.222 25.922 23.409 1.00 23.22 87 ILE A CA 1
ATOM 677 C C . ILE A 1 87 ? -6.456 25.397 22.691 1.00 24.38 87 ILE A C 1
ATOM 678 O O . ILE A 1 87 ? -7.443 26.111 22.544 1.00 24.43 87 ILE A O 1
ATOM 683 N N . ILE A 1 88 ? -6.410 24.135 22.267 1.00 25.35 88 ILE A N 1
ATOM 684 C CA . ILE A 1 88 ? -7.565 23.519 21.614 1.00 26.92 88 ILE A CA 1
ATOM 685 C C . ILE A 1 88 ? -8.810 23.599 22.503 1.00 27.86 88 ILE A C 1
ATOM 686 O O . ILE A 1 88 ? -9.893 23.934 22.011 1.00 28.53 88 ILE A O 1
ATOM 691 N N . ASP A 1 89 ? -8.638 23.306 23.797 1.00 29.26 89 ASP A N 1
ATOM 692 C CA . ASP A 1 89 ? -9.704 23.397 24.802 1.00 30.89 89 ASP A CA 1
ATOM 693 C C . ASP A 1 89 ? -10.263 24.819 24.900 1.00 31.82 89 ASP A C 1
ATOM 694 O O . ASP A 1 89 ? -11.483 25.010 24.892 1.00 32.22 89 ASP A O 1
ATOM 699 N N . ILE A 1 90 ? -9.366 25.801 25.005 1.00 32.48 90 ILE A N 1
ATOM 700 C CA . ILE A 1 90 ? -9.750 27.223 25.044 1.00 33.21 90 ILE A CA 1
ATOM 701 C C . ILE A 1 90 ? -10.476 27.633 23.758 1.00 33.81 90 ILE A C 1
ATOM 702 O O . ILE A 1 90 ? -11.502 28.312 23.807 1.00 33.82 90 ILE A O 1
ATOM 707 N N . MET A 1 91 ? -9.954 27.196 22.615 1.00 34.70 91 MET A N 1
ATOM 708 C CA . MET A 1 91 ? -10.535 27.533 21.323 1.00 35.62 91 MET A CA 1
ATOM 709 C C . MET A 1 91 ? -11.990 27.084 21.210 1.00 36.20 91 MET A C 1
ATOM 710 O O . MET A 1 91 ? -12.883 27.918 21.050 1.00 36.59 91 MET A O 1
#

Solvent-accessible surface area: 5820 Å² total; per-residue (Å²): 196,47,110,148,130,44,174,57,60,23,15,55,0,5,15,22,0,11,104,25,47,107,72,65,81,79,3,79,23,87,63,0,12,87,126,10,123,14,93,132,83,78,0,120,82,12,0,69,106,22,67,147,41,152,20,1,93,29,88,124,102,72,238,42,23,11,2,107,27,28,123,102,0,70,142,61,0,77,125,20,71,49,67,63,100,147,74